Protein AF-A0A3A3F0J6-F1 (afdb_monomer)

Nearest PDB 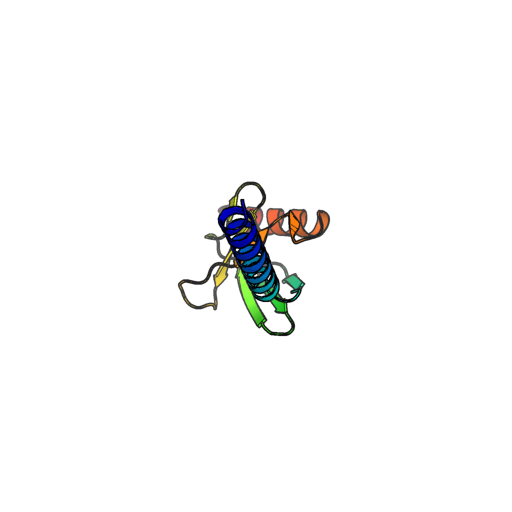structures (foldseek):
  7nhl-assembly1_K  TM=3.417E-01  e=4.012E-01  Staphylococcus aureus subsp. aureus NCTC 8325
  2z1c-assembly1_A  TM=3.445E-01  e=5.140E-01  Thermococcus kodakarensis KOD1
  2eqk-assembly1_A  TM=3.750E-01  e=3.100E+00  Homo sapiens
  3k44-assembly4_D  TM=2.243E-01  e=7.007E-01  Drosophila melanogaster
  8wa1-assembly1_B  TM=3.724E-01  e=6.520E+00  Nicotiana tabacum

Solvent-accessible surface area (backbone atoms only — not comparable to full-atom values): 5984 Å² total; per-residue (Å²): 109,71,69,59,54,51,50,53,51,52,52,52,52,53,49,53,54,51,51,52,54,51,59,70,67,48,77,68,82,59,49,78,47,80,53,94,63,39,39,31,40,41,27,96,90,47,80,45,69,30,34,68,39,62,83,25,48,78,54,96,63,33,37,40,39,35,45,50,86,55,67,97,85,64,69,51,75,48,46,52,88,79,44,58,71,68,59,42,52,51,53,54,50,50,46,54,60,56,54,52,83,130

Mean predicted aligned error: 12.25 Å

Structure (mmCIF, N/CA/C/O backbone):
data_AF-A0A3A3F0J6-F1
#
_entry.id   AF-A0A3A3F0J6-F1
#
loop_
_atom_site.group_PDB
_atom_site.id
_atom_site.type_symbol
_atom_site.label_atom_id
_atom_site.label_alt_id
_atom_site.label_comp_id
_atom_site.label_asym_id
_atom_site.label_entity_id
_atom_site.label_seq_id
_atom_site.pdbx_PDB_ins_code
_atom_site.Cartn_x
_atom_site.Cartn_y
_atom_site.Cartn_z
_atom_site.occupancy
_atom_site.B_iso_or_equiv
_atom_site.auth_seq_id
_atom_site.auth_comp_id
_atom_site.auth_asym_id
_atom_site.auth_atom_id
_atom_site.pdbx_PDB_model_num
ATOM 1 N N . MET A 1 1 ? 18.286 13.060 -41.940 1.00 64.25 1 MET A N 1
ATOM 2 C CA . MET A 1 1 ? 17.743 11.696 -41.748 1.00 64.25 1 MET A CA 1
ATOM 3 C C . MET A 1 1 ? 18.540 10.847 -40.762 1.00 64.25 1 MET A C 1
ATOM 5 O O . MET A 1 1 ? 17.957 10.462 -39.762 1.00 64.25 1 MET A O 1
ATOM 9 N N . ILE A 1 2 ? 19.838 10.575 -40.970 1.00 79.12 2 ILE A N 1
ATOM 10 C CA . ILE A 1 2 ? 20.610 9.647 -40.105 1.00 79.12 2 ILE A CA 1
ATOM 11 C C . ILE A 1 2 ? 20.654 10.102 -38.631 1.00 79.12 2 ILE A C 1
ATOM 13 O O . ILE A 1 2 ? 20.376 9.311 -37.737 1.00 79.12 2 ILE A O 1
ATOM 17 N N . ALA A 1 3 ? 20.906 11.390 -38.370 1.00 77.31 3 ALA A N 1
ATOM 18 C CA . ALA A 1 3 ? 20.943 11.932 -37.006 1.00 77.31 3 ALA A CA 1
ATOM 19 C C . ALA A 1 3 ? 19.580 11.885 -36.282 1.00 77.31 3 ALA A C 1
ATOM 21 O O . ALA A 1 3 ? 19.527 11.632 -35.083 1.00 77.31 3 ALA A O 1
ATOM 22 N N . GLN A 1 4 ? 18.472 12.079 -37.008 1.00 81.69 4 GLN A N 1
ATOM 23 C CA . GLN A 1 4 ? 17.117 11.966 -36.448 1.00 81.69 4 GLN A CA 1
ATOM 24 C C . GLN A 1 4 ? 16.775 10.511 -36.113 1.00 81.69 4 GLN A C 1
ATOM 26 O O . GLN A 1 4 ? 16.211 10.245 -35.057 1.00 81.69 4 GLN A O 1
ATOM 31 N N . LEU A 1 5 ? 17.174 9.568 -36.974 1.00 81.62 5 LEU A N 1
ATOM 32 C CA . LEU A 1 5 ? 16.993 8.139 -36.725 1.00 81.62 5 LEU A CA 1
ATOM 33 C C . LEU A 1 5 ? 17.770 7.690 -35.476 1.00 81.62 5 LEU A C 1
ATOM 35 O O . LEU A 1 5 ? 17.236 6.966 -34.637 1.00 81.62 5 LEU A O 1
ATOM 39 N N . LEU A 1 6 ? 19.009 8.177 -35.328 1.00 84.38 6 LEU A N 1
ATOM 40 C CA . LEU A 1 6 ? 19.862 7.896 -34.173 1.00 84.38 6 LEU A CA 1
ATOM 41 C C . LEU A 1 6 ? 19.275 8.478 -32.878 1.00 84.38 6 LEU A C 1
ATOM 43 O O . LEU A 1 6 ? 19.235 7.792 -31.861 1.00 84.38 6 LEU A O 1
ATOM 47 N N . ALA A 1 7 ? 18.761 9.710 -32.922 1.00 84.19 7 ALA A N 1
ATOM 48 C CA . ALA A 1 7 ? 18.115 10.339 -31.773 1.00 84.19 7 ALA A CA 1
ATOM 49 C C . ALA A 1 7 ? 16.862 9.567 -31.320 1.00 84.19 7 ALA A C 1
ATOM 51 O O . ALA A 1 7 ? 16.708 9.298 -30.129 1.00 84.19 7 ALA A O 1
ATOM 52 N N . CYS A 1 8 ? 16.006 9.138 -32.255 1.00 85.88 8 CYS A N 1
ATOM 53 C CA . CYS A 1 8 ? 14.828 8.327 -31.936 1.00 85.88 8 CYS A CA 1
ATOM 54 C C . CYS A 1 8 ? 15.198 6.976 -31.304 1.00 85.88 8 CYS A C 1
ATOM 56 O O . CYS A 1 8 ? 14.560 6.559 -30.336 1.00 85.88 8 CYS A O 1
ATOM 58 N N . LEU A 1 9 ? 16.247 6.317 -31.809 1.00 87.38 9 LEU A N 1
ATOM 59 C CA . LEU A 1 9 ? 16.773 5.076 -31.231 1.00 87.38 9 LEU A CA 1
ATOM 60 C C . LEU A 1 9 ? 17.286 5.288 -29.802 1.00 87.38 9 LEU A C 1
ATOM 62 O O . LEU A 1 9 ? 16.928 4.522 -28.909 1.00 87.38 9 LEU A O 1
ATOM 66 N N . CYS A 1 10 ? 18.052 6.353 -29.555 1.00 86.31 10 CYS A N 1
ATOM 67 C CA . CYS A 1 10 ? 1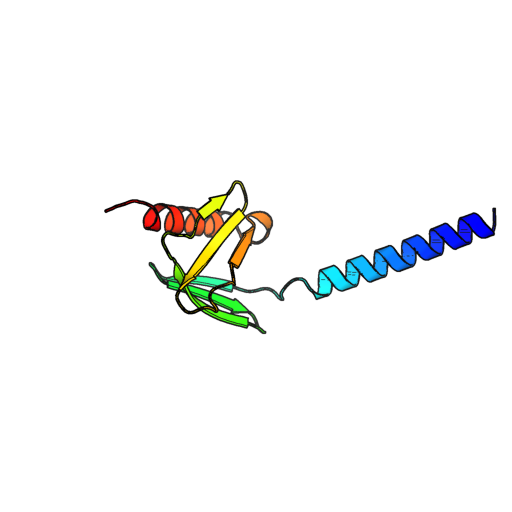8.529 6.688 -28.213 1.00 86.31 10 CYS A CA 1
ATOM 68 C C . CYS A 1 10 ? 17.372 6.951 -27.236 1.00 86.31 10 CYS A C 1
ATOM 70 O O . CYS A 1 10 ? 17.386 6.437 -26.117 1.00 86.31 10 CYS A O 1
ATOM 72 N N . CYS A 1 11 ? 16.339 7.689 -27.655 1.00 87.56 11 CYS A N 1
ATOM 73 C CA . CYS A 1 11 ? 15.156 7.934 -26.828 1.00 87.56 11 CYS A CA 1
ATOM 74 C C . CYS A 1 11 ? 14.398 6.641 -26.496 1.00 87.56 11 CYS A C 1
ATOM 76 O O . CYS A 1 11 ? 14.007 6.448 -25.346 1.00 87.56 11 CYS A O 1
ATOM 78 N N . LEU A 1 12 ? 14.231 5.738 -27.468 1.00 87.31 12 LEU A N 1
ATOM 79 C CA . LEU A 1 12 ? 13.606 4.430 -27.246 1.00 87.31 12 LEU A CA 1
ATOM 80 C C . LEU A 1 12 ? 14.392 3.587 -26.239 1.00 87.31 12 LEU A C 1
ATOM 82 O O . LEU A 1 12 ? 13.800 3.006 -25.332 1.00 87.31 12 LEU A O 1
ATOM 86 N N . ILE A 1 13 ? 15.721 3.560 -26.351 1.00 88.62 13 ILE A N 1
ATOM 87 C CA . ILE A 1 13 ? 16.582 2.813 -25.425 1.00 88.62 13 ILE A CA 1
ATOM 88 C C . ILE A 1 13 ? 16.443 3.363 -24.000 1.00 88.62 13 ILE A C 1
ATOM 90 O O . ILE A 1 13 ? 16.228 2.593 -23.063 1.00 88.62 13 ILE A O 1
ATOM 94 N N . ILE A 1 14 ? 16.496 4.687 -23.826 1.00 86.69 14 ILE A N 1
ATOM 95 C CA . ILE A 1 14 ? 16.340 5.326 -22.510 1.00 86.69 14 ILE A CA 1
ATOM 96 C C . ILE A 1 14 ? 14.946 5.050 -21.932 1.00 86.69 14 ILE A C 1
ATOM 98 O O . ILE A 1 14 ? 14.828 4.730 -20.746 1.00 86.69 14 ILE A O 1
ATOM 102 N N . ALA A 1 15 ? 13.897 5.118 -22.755 1.00 85.38 15 ALA A N 1
ATOM 103 C CA . ALA A 1 15 ? 12.531 4.814 -22.337 1.00 85.38 15 ALA A CA 1
ATOM 104 C C . ALA A 1 15 ? 12.390 3.364 -21.847 1.00 85.38 15 ALA A C 1
ATOM 106 O O . ALA A 1 15 ? 11.843 3.130 -20.770 1.00 85.38 15 ALA A O 1
ATOM 107 N N . VAL A 1 16 ? 12.947 2.395 -22.581 1.00 86.12 16 VAL A N 1
ATOM 108 C CA . VAL A 1 16 ? 12.915 0.972 -22.205 1.00 86.12 16 VAL A CA 1
ATOM 109 C C . VAL A 1 16 ? 13.688 0.714 -20.909 1.00 86.12 16 VAL A C 1
ATOM 111 O O . VAL A 1 16 ? 13.197 -0.004 -20.037 1.00 86.12 16 VAL A O 1
ATOM 114 N N . ILE A 1 17 ? 14.871 1.314 -20.743 1.00 85.19 17 ILE A N 1
ATOM 115 C CA . ILE A 1 17 ? 15.670 1.175 -19.514 1.00 85.19 17 ILE A CA 1
ATOM 116 C C . ILE A 1 17 ? 14.918 1.764 -18.316 1.00 85.19 17 ILE A C 1
ATOM 118 O O . ILE A 1 17 ? 14.851 1.140 -17.256 1.00 85.19 17 ILE A O 1
ATOM 122 N N . SER A 1 18 ? 14.313 2.939 -18.493 1.00 78.06 18 SER A N 1
ATOM 123 C CA . SER A 1 18 ? 13.553 3.621 -17.442 1.00 78.06 18 SER A CA 1
ATOM 124 C C . SER A 1 18 ? 12.322 2.811 -17.039 1.00 78.06 18 SER A C 1
ATOM 126 O O . SER A 1 18 ? 12.075 2.615 -15.851 1.00 78.06 18 SER A O 1
ATOM 128 N N . PHE A 1 19 ? 11.601 2.258 -18.017 1.00 77.56 19 PHE A N 1
ATOM 129 C CA . PHE A 1 19 ? 10.445 1.398 -17.779 1.00 77.56 19 PHE A CA 1
ATOM 130 C C . PHE A 1 19 ? 10.821 0.123 -17.015 1.00 77.56 19 PHE A C 1
ATOM 132 O O . PHE A 1 19 ? 10.173 -0.216 -16.026 1.00 77.56 19 PHE A O 1
ATOM 139 N N . LYS A 1 20 ? 11.917 -0.544 -17.403 1.00 74.69 20 LYS A N 1
ATOM 140 C CA . LYS A 1 20 ? 12.421 -1.725 -16.685 1.00 74.69 20 LYS A CA 1
ATOM 141 C C . LYS A 1 20 ? 12.826 -1.405 -15.249 1.00 74.69 20 LYS A C 1
ATOM 143 O O . LYS A 1 20 ? 12.498 -2.166 -14.345 1.00 74.69 20 LYS A O 1
ATOM 148 N N . LYS A 1 21 ? 13.496 -0.272 -15.025 1.00 71.56 21 LYS A N 1
ATOM 149 C CA . LYS A 1 21 ? 13.917 0.155 -13.684 1.00 71.56 21 LYS A CA 1
ATOM 150 C C . LYS A 1 21 ? 12.717 0.452 -12.780 1.00 71.56 21 LYS A C 1
ATOM 152 O O . LYS A 1 21 ? 12.734 0.090 -11.607 1.00 71.56 21 LYS A O 1
ATOM 157 N N . VAL A 1 22 ? 11.663 1.057 -13.333 1.00 66.25 22 VAL A N 1
ATOM 158 C CA . VAL A 1 22 ? 10.394 1.293 -12.626 1.00 66.25 22 VAL A CA 1
ATOM 159 C C . VAL A 1 22 ? 9.676 -0.022 -12.323 1.00 66.25 22 VAL A C 1
ATOM 161 O O . VAL A 1 22 ? 9.231 -0.199 -11.196 1.00 66.25 22 VAL A O 1
ATOM 164 N N . GLN A 1 23 ? 9.619 -0.967 -13.269 1.00 64.19 23 GLN A N 1
ATOM 165 C CA . GLN A 1 23 ? 9.058 -2.302 -13.020 1.00 64.19 23 GLN A CA 1
ATOM 166 C C . GLN A 1 23 ? 9.810 -3.060 -11.921 1.00 64.19 23 GLN A C 1
ATOM 168 O O . GLN A 1 23 ? 9.172 -3.672 -11.077 1.00 64.19 23 GLN A O 1
ATOM 173 N N . GLN A 1 24 ? 11.144 -2.993 -11.896 1.00 61.06 24 GLN A N 1
ATOM 174 C CA . GLN A 1 24 ? 11.959 -3.621 -10.846 1.00 61.06 24 GLN A CA 1
ATOM 175 C C . GLN A 1 24 ? 11.841 -2.929 -9.485 1.00 61.06 24 GLN A C 1
ATOM 177 O O . GLN A 1 24 ? 12.081 -3.554 -8.460 1.00 61.06 24 GLN A O 1
ATOM 182 N N . SER A 1 25 ? 11.495 -1.641 -9.472 1.00 57.00 25 SER A N 1
ATOM 183 C CA . SER A 1 25 ? 11.274 -0.879 -8.238 1.00 57.00 25 SER A CA 1
ATOM 184 C C . SER A 1 25 ? 9.837 -1.006 -7.726 1.00 57.00 25 SER A C 1
ATOM 186 O O . SER A 1 25 ? 9.528 -0.481 -6.657 1.00 57.00 25 SER A O 1
ATOM 188 N N . GLN A 1 26 ? 8.945 -1.662 -8.478 1.00 52.69 26 GLN A N 1
ATOM 189 C CA . GLN A 1 26 ? 7.637 -2.020 -7.950 1.00 52.69 26 GLN A CA 1
ATOM 190 C C . GLN A 1 26 ? 7.833 -3.142 -6.930 1.00 52.69 26 GLN A C 1
ATOM 192 O O . GLN A 1 26 ? 8.524 -4.113 -7.239 1.00 52.69 26 GLN A O 1
ATOM 197 N N . PRO A 1 27 ? 7.278 -3.007 -5.715 1.00 52.50 27 PRO A N 1
ATOM 198 C CA . PRO A 1 27 ? 7.494 -3.989 -4.666 1.00 52.50 27 PRO A CA 1
ATOM 199 C C . PRO A 1 27 ? 7.063 -5.379 -5.144 1.00 52.50 27 PRO A C 1
ATOM 201 O O . PRO A 1 27 ? 5.988 -5.539 -5.731 1.00 52.50 27 PRO A O 1
ATOM 204 N N . GLU A 1 28 ? 7.917 -6.375 -4.894 1.00 57.12 28 GLU A N 1
ATOM 205 C CA . GLU A 1 28 ? 7.584 -7.784 -5.088 1.00 57.12 28 GLU A CA 1
ATOM 206 C C . GLU A 1 28 ? 6.284 -8.096 -4.350 1.00 57.12 28 GLU A C 1
ATOM 208 O O . GLU A 1 28 ? 6.084 -7.678 -3.204 1.00 57.12 28 GLU A O 1
ATOM 213 N N . LYS A 1 29 ? 5.389 -8.786 -5.066 1.00 59.81 29 LYS A N 1
ATOM 214 C CA . LYS A 1 29 ? 4.045 -9.195 -4.644 1.00 59.81 29 LYS A CA 1
ATOM 215 C C . LYS A 1 29 ? 3.978 -9.403 -3.126 1.00 59.81 29 LYS A C 1
ATOM 217 O O . LYS A 1 29 ? 4.609 -10.304 -2.590 1.00 59.81 29 LYS A O 1
ATOM 222 N N . GLY A 1 30 ? 3.215 -8.553 -2.446 1.00 61.41 30 GLY A N 1
ATOM 223 C CA . GLY A 1 30 ? 2.964 -8.658 -1.013 1.00 61.41 30 GLY A CA 1
ATOM 224 C C . GLY A 1 30 ? 1.519 -9.049 -0.740 1.00 61.41 30 GLY A C 1
ATOM 225 O O . GLY A 1 30 ? 0.612 -8.677 -1.484 1.00 61.41 30 GLY A O 1
ATOM 226 N N . VAL A 1 31 ? 1.300 -9.788 0.338 1.00 61.56 31 VAL A N 1
ATOM 227 C CA . VAL A 1 31 ? -0.017 -10.135 0.864 1.00 61.56 31 VAL A CA 1
ATOM 228 C C . VAL A 1 31 ? -0.360 -9.167 1.989 1.00 61.56 31 VAL A C 1
ATOM 230 O O . VAL A 1 31 ? 0.399 -9.002 2.944 1.00 61.56 31 VAL A O 1
ATOM 233 N N . VAL A 1 32 ? -1.526 -8.535 1.888 1.00 65.62 32 VAL A N 1
ATOM 234 C CA . VAL A 1 32 ? -2.113 -7.760 2.985 1.00 65.62 32 VAL A CA 1
ATOM 235 C C . VAL A 1 32 ? -3.046 -8.685 3.755 1.00 65.62 32 VAL A C 1
ATOM 237 O O . VAL A 1 32 ? -4.080 -9.105 3.243 1.00 65.62 32 VAL A O 1
ATOM 240 N N . ILE A 1 33 ? -2.673 -9.007 4.984 1.00 66.88 33 ILE A N 1
ATOM 241 C CA . ILE A 1 33 ? -3.475 -9.761 5.940 1.00 66.88 33 ILE A CA 1
ATOM 242 C C . ILE A 1 33 ? -4.182 -8.745 6.835 1.00 66.88 33 ILE A C 1
ATOM 244 O O . ILE A 1 33 ? -3.544 -7.910 7.480 1.00 66.88 33 ILE A O 1
ATOM 248 N N . LEU A 1 34 ? -5.510 -8.804 6.841 1.00 63.03 34 LEU A N 1
ATOM 249 C CA . LEU A 1 34 ? -6.360 -7.932 7.640 1.00 63.03 34 LEU A CA 1
ATOM 250 C C . LEU A 1 34 ? -6.937 -8.736 8.809 1.00 63.03 34 LEU A C 1
ATOM 252 O O . LEU A 1 34 ? -7.770 -9.616 8.593 1.00 63.03 34 LEU A O 1
ATOM 256 N N . GLU A 1 35 ? -6.512 -8.435 10.032 1.00 65.12 35 GLU A N 1
ATOM 257 C CA . GLU A 1 35 ? -7.005 -9.064 11.260 1.00 65.12 35 GLU A CA 1
ATOM 258 C C . GLU A 1 35 ? -7.723 -8.021 12.117 1.00 65.12 35 GLU A C 1
ATOM 260 O O . GLU A 1 35 ? -7.104 -7.337 12.918 1.00 65.12 35 GLU A O 1
ATOM 265 N N . GLN A 1 36 ? -9.045 -7.895 11.953 1.00 65.50 36 GLN A N 1
ATOM 266 C CA . GLN A 1 36 ? -9.913 -6.972 12.708 1.00 65.50 36 GLN A CA 1
ATOM 267 C C . GLN A 1 36 ? -9.419 -5.507 12.723 1.00 65.50 36 GLN A C 1
ATOM 269 O O . GLN A 1 36 ? -9.837 -4.721 11.874 1.00 65.50 36 GLN A O 1
ATOM 274 N N . THR A 1 37 ? -8.565 -5.141 13.682 1.00 61.59 37 THR A N 1
ATOM 275 C CA . THR A 1 37 ? -7.945 -3.813 13.862 1.00 61.59 37 THR A CA 1
ATOM 276 C C . THR A 1 37 ? -6.473 -3.750 13.441 1.00 61.59 37 THR A C 1
ATOM 278 O O . THR A 1 37 ? -5.935 -2.658 13.228 1.00 61.59 37 THR A O 1
ATOM 281 N N . ASP A 1 38 ? -5.828 -4.906 13.307 1.00 64.00 38 ASP A N 1
ATOM 282 C CA . ASP A 1 38 ? -4.437 -5.061 12.910 1.00 64.00 38 ASP A CA 1
ATOM 283 C C . ASP A 1 38 ? -4.327 -5.323 11.405 1.00 64.00 38 ASP A C 1
ATOM 285 O O . ASP A 1 38 ? -5.078 -6.089 10.797 1.00 64.00 38 ASP A O 1
ATOM 289 N N . LEU A 1 39 ? -3.360 -4.660 10.784 1.00 70.50 39 LEU A N 1
ATOM 290 C CA . LEU A 1 39 ? -3.014 -4.827 9.386 1.00 70.50 39 LEU A CA 1
ATOM 291 C C . LEU A 1 39 ? -1.569 -5.293 9.287 1.00 70.50 39 LEU A C 1
ATOM 293 O O . LEU A 1 39 ? -0.645 -4.631 9.768 1.00 70.50 39 LEU A O 1
ATOM 297 N N . ARG A 1 40 ? -1.377 -6.434 8.629 1.00 69.62 40 ARG A N 1
ATOM 298 C CA . ARG A 1 40 ? -0.061 -6.980 8.332 1.00 69.62 40 ARG A CA 1
ATOM 299 C C . ARG A 1 40 ? 0.160 -7.013 6.827 1.00 69.62 40 ARG A C 1
ATOM 301 O O . ARG A 1 40 ? -0.556 -7.691 6.108 1.00 69.62 40 ARG A O 1
ATOM 308 N N . PHE A 1 41 ? 1.158 -6.294 6.341 1.00 70.88 41 PHE A N 1
ATOM 309 C CA . PHE A 1 41 ? 1.669 -6.433 4.985 1.00 70.88 41 PHE A CA 1
ATOM 310 C C . PHE A 1 41 ? 2.893 -7.350 5.010 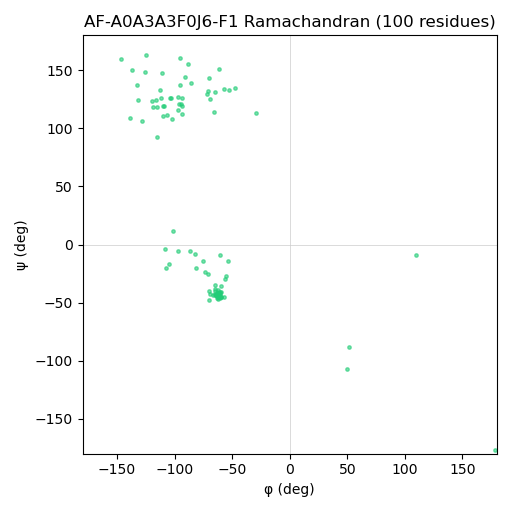1.00 70.88 41 PHE A C 1
ATOM 312 O O . PHE A 1 41 ? 3.899 -7.022 5.627 1.00 70.88 41 PHE A O 1
ATOM 319 N N . ALA A 1 42 ? 2.807 -8.506 4.363 1.00 66.44 42 ALA A N 1
ATOM 320 C CA . ALA A 1 42 ? 3.900 -9.462 4.256 1.00 66.44 42 ALA A CA 1
ATOM 321 C C . ALA A 1 42 ? 4.271 -9.665 2.783 1.00 66.44 42 ALA A C 1
ATOM 323 O O . ALA A 1 42 ? 3.464 -10.122 1.984 1.00 66.44 42 ALA A O 1
ATOM 324 N N . SER A 1 43 ? 5.499 -9.327 2.432 1.00 67.81 43 SER A N 1
ATOM 325 C CA . SER A 1 43 ? 6.168 -9.574 1.157 1.00 67.81 43 SER A CA 1
ATOM 326 C C . SER A 1 43 ? 7.474 -10.314 1.452 1.00 67.81 43 SER A C 1
ATOM 328 O O . SER A 1 43 ? 7.954 -10.292 2.590 1.00 67.81 43 SER A O 1
ATOM 330 N N . ASP A 1 44 ? 8.068 -10.932 0.434 1.00 60.09 44 ASP A N 1
ATOM 331 C CA . ASP A 1 44 ? 9.340 -11.660 0.535 1.00 60.09 44 ASP A CA 1
ATOM 332 C C . ASP A 1 44 ? 10.476 -10.790 1.100 1.00 60.09 44 ASP A C 1
ATOM 334 O O . ASP A 1 44 ? 11.389 -11.284 1.760 1.00 60.09 44 ASP A O 1
ATOM 338 N N . THR A 1 45 ? 10.391 -9.474 0.899 1.00 58.81 45 THR A N 1
ATOM 339 C CA . THR A 1 45 ? 11.389 -8.497 1.357 1.00 58.81 45 THR A CA 1
ATOM 340 C C . THR A 1 45 ? 10.925 -7.649 2.539 1.00 58.81 45 THR A C 1
ATOM 342 O O . THR A 1 45 ? 11.745 -7.049 3.235 1.00 58.81 45 THR A O 1
ATOM 345 N N . ILE A 1 46 ? 9.615 -7.563 2.771 1.00 62.59 46 ILE A N 1
ATOM 346 C CA . ILE A 1 46 ? 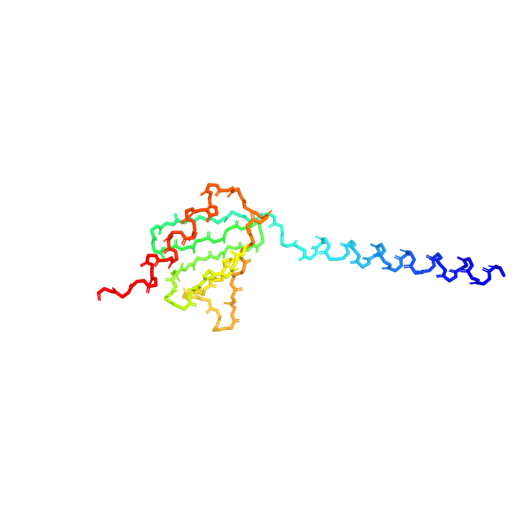9.013 -6.574 3.664 1.00 62.59 46 ILE A CA 1
ATOM 347 C C . ILE A 1 46 ? 7.906 -7.242 4.478 1.00 62.59 46 ILE A C 1
ATOM 349 O O . ILE A 1 46 ? 6.828 -7.515 3.963 1.00 62.59 46 ILE A O 1
ATOM 353 N N . ASN A 1 47 ? 8.137 -7.448 5.773 1.00 64.69 47 ASN A N 1
ATOM 354 C CA . ASN A 1 47 ? 7.095 -7.850 6.714 1.00 64.69 47 ASN A CA 1
ATOM 355 C C . ASN A 1 47 ? 6.799 -6.684 7.659 1.00 64.69 47 ASN A C 1
ATOM 357 O O . ASN A 1 47 ? 7.672 -6.195 8.372 1.00 64.69 47 ASN A O 1
ATOM 361 N N . MET A 1 48 ? 5.562 -6.222 7.627 1.00 68.06 48 MET A N 1
ATOM 362 C CA . MET A 1 48 ? 5.079 -5.012 8.264 1.00 68.06 48 MET A CA 1
ATOM 363 C C . MET A 1 48 ? 3.798 -5.349 9.017 1.00 68.06 48 MET A C 1
ATOM 365 O O . MET A 1 48 ? 2.864 -5.837 8.402 1.00 68.06 48 MET A O 1
ATOM 369 N N . GLN A 1 49 ? 3.717 -5.082 10.318 1.00 66.62 49 GLN A N 1
ATOM 370 C CA . GLN A 1 49 ? 2.504 -5.283 11.112 1.00 66.62 49 GLN A CA 1
ATOM 371 C C . GLN A 1 49 ? 2.218 -4.050 11.965 1.00 66.62 49 GLN A C 1
ATOM 373 O O . GLN A 1 49 ? 3.135 -3.492 12.566 1.00 66.62 49 GLN A O 1
ATOM 378 N N . GLY A 1 50 ? 0.957 -3.631 12.033 1.00 66.31 50 GLY A N 1
ATOM 379 C CA . GLY A 1 50 ? 0.516 -2.643 13.012 1.00 66.31 50 GLY A CA 1
ATOM 380 C C . GLY A 1 50 ? -0.957 -2.276 12.878 1.00 66.31 50 GLY A C 1
ATOM 381 O O . GLY A 1 50 ? -1.673 -2.820 12.043 1.00 66.31 50 GLY A O 1
ATOM 382 N N . GLN A 1 51 ? -1.412 -1.332 13.696 1.00 67.75 51 GLN A N 1
ATOM 383 C CA . GLN A 1 51 ? -2.835 -0.990 13.782 1.00 67.75 51 GLN A CA 1
ATOM 384 C C . GLN A 1 51 ? -3.265 0.038 12.744 1.00 67.75 51 GLN A C 1
ATOM 386 O O . GLN A 1 51 ? -2.574 1.039 12.521 1.00 67.75 51 GLN A O 1
ATOM 391 N N . ILE A 1 52 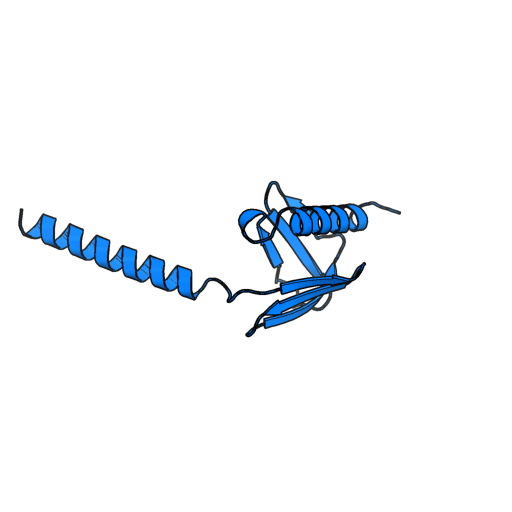? -4.450 -0.171 12.165 1.00 72.19 52 ILE A N 1
ATOM 392 C CA . ILE A 1 52 ? -5.117 0.835 11.335 1.00 72.19 52 ILE A CA 1
ATOM 393 C C . ILE A 1 52 ? -5.490 2.007 12.240 1.00 72.19 52 ILE A C 1
ATOM 395 O O . ILE A 1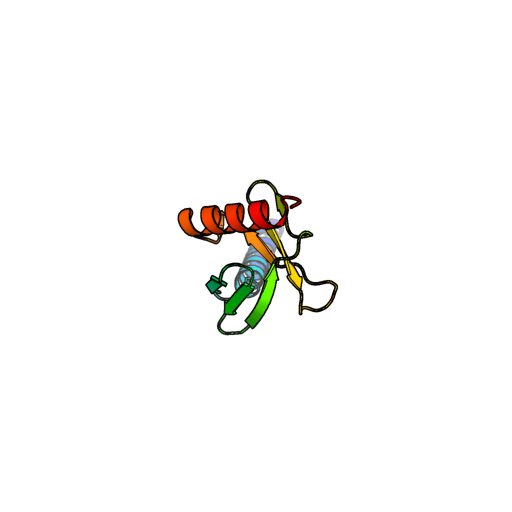 52 ? -6.324 1.885 13.132 1.00 72.19 52 ILE A O 1
ATOM 399 N N . THR A 1 53 ? -4.875 3.165 12.016 1.00 71.56 53 THR A N 1
ATOM 400 C CA . THR A 1 53 ? -5.222 4.371 12.780 1.00 71.56 53 THR A CA 1
ATOM 401 C C . THR A 1 53 ? -6.365 5.135 12.119 1.00 71.56 53 THR A C 1
ATOM 403 O O . THR A 1 53 ? -6.500 5.101 10.895 1.00 71.56 53 THR A O 1
ATOM 406 N N . ALA A 1 54 ? -7.111 5.927 12.898 1.00 72.19 54 ALA A N 1
ATOM 407 C CA . ALA A 1 54 ? -8.176 6.818 12.410 1.00 72.19 54 ALA A CA 1
ATOM 408 C C . ALA A 1 54 ? -7.705 7.900 11.410 1.00 72.19 54 ALA A C 1
ATOM 410 O O . ALA A 1 54 ? -8.519 8.577 10.792 1.00 72.19 54 ALA A O 1
ATOM 411 N N . LYS A 1 55 ? -6.387 8.065 11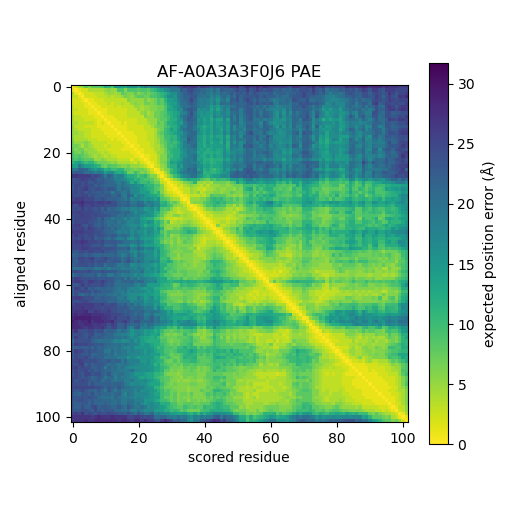.219 1.00 74.81 55 LYS A N 1
ATOM 412 C CA . LYS A 1 55 ? -5.816 8.919 10.162 1.00 74.81 55 LYS A CA 1
ATOM 413 C C . LYS A 1 55 ? -5.745 8.224 8.796 1.00 74.81 55 LYS A C 1
ATOM 415 O O . LYS A 1 55 ? -5.382 8.870 7.818 1.00 74.81 55 LYS A O 1
ATOM 420 N N . SER A 1 56 ? -6.024 6.924 8.732 1.00 74.62 56 SER A N 1
ATOM 421 C CA . SER A 1 56 ? -6.148 6.184 7.474 1.00 74.62 56 SER A CA 1
ATOM 422 C C . SER A 1 56 ? -7.415 6.629 6.755 1.00 74.62 56 SER A C 1
ATOM 424 O O . SER A 1 56 ? -8.418 6.894 7.413 1.00 74.62 56 SER A O 1
ATOM 426 N N . TYR A 1 57 ? -7.389 6.722 5.428 1.00 76.69 57 TYR A N 1
ATOM 427 C CA . TYR A 1 57 ? -8.526 7.190 4.640 1.00 76.69 57 TYR A CA 1
ATOM 428 C C . TYR A 1 57 ? -8.622 6.502 3.283 1.00 76.69 57 TYR A C 1
ATOM 430 O O . TYR A 1 57 ? -7.658 5.951 2.753 1.00 76.69 57 TYR A O 1
ATOM 438 N N . VAL A 1 58 ? -9.822 6.546 2.713 1.00 78.69 58 VAL A N 1
ATOM 439 C CA . VAL A 1 58 ? -10.108 6.040 1.372 1.00 78.69 58 VAL A CA 1
ATOM 440 C C . VAL A 1 58 ? -10.222 7.234 0.435 1.00 78.69 58 VAL A C 1
ATOM 442 O O . VAL A 1 58 ? -11.003 8.147 0.694 1.00 78.69 58 VAL A O 1
ATOM 445 N N . PHE A 1 59 ? -9.461 7.228 -0.656 1.00 77.25 59 PHE A N 1
ATOM 446 C CA . PHE A 1 59 ? -9.484 8.281 -1.664 1.00 77.25 59 PHE A CA 1
ATOM 447 C C . PHE A 1 59 ? -9.677 7.688 -3.058 1.00 77.25 59 PHE A C 1
ATOM 449 O O . PHE A 1 59 ? -8.763 7.099 -3.635 1.00 77.25 59 PHE A O 1
ATOM 456 N N . ALA A 1 60 ? -10.880 7.865 -3.609 1.00 77.62 60 ALA A N 1
ATOM 457 C CA . ALA A 1 60 ? -11.284 7.320 -4.903 1.00 77.62 60 ALA A CA 1
ATOM 458 C C . ALA A 1 60 ? -10.980 5.809 -5.027 1.00 77.62 60 ALA A C 1
ATOM 460 O O . ALA A 1 60 ? -11.646 4.988 -4.390 1.00 77.62 60 ALA A O 1
ATOM 461 N N . ASN A 1 61 ? -9.965 5.459 -5.820 1.00 74.88 61 ASN A N 1
ATOM 462 C CA . ASN A 1 61 ? -9.533 4.086 -6.104 1.00 74.88 61 ASN A CA 1
ATOM 463 C C . ASN A 1 61 ? -8.292 3.664 -5.308 1.00 74.88 61 ASN A C 1
ATOM 465 O O . ASN A 1 61 ? -7.682 2.641 -5.612 1.00 74.88 61 ASN A O 1
ATOM 469 N N . PHE A 1 62 ? -7.903 4.456 -4.315 1.00 73.00 62 PHE A N 1
ATOM 470 C CA . PHE A 1 62 ? -6.770 4.172 -3.457 1.00 73.00 62 PHE A CA 1
ATOM 471 C C . PHE A 1 62 ? -7.194 4.201 -2.001 1.00 73.00 62 PHE A C 1
ATOM 473 O O . PHE A 1 62 ? -8.074 4.948 -1.569 1.00 73.00 62 PHE A O 1
ATOM 480 N N . VAL A 1 63 ? -6.509 3.380 -1.232 1.00 73.81 63 VAL A N 1
ATOM 481 C CA . VAL A 1 63 ? -6.637 3.295 0.203 1.00 73.81 63 VAL A CA 1
ATOM 482 C C . VAL A 1 63 ? -5.306 3.710 0.806 1.00 73.81 63 VAL A C 1
ATOM 484 O O . VAL A 1 63 ? -4.265 3.146 0.474 1.00 73.81 63 VAL A O 1
ATOM 487 N N . VAL A 1 64 ? -5.348 4.702 1.687 1.00 74.38 64 VAL A N 1
ATOM 488 C CA . VAL A 1 64 ? -4.178 5.263 2.351 1.00 74.38 64 VAL A CA 1
ATOM 489 C C . VAL A 1 64 ? -4.216 4.860 3.818 1.00 74.38 64 VAL A C 1
ATOM 491 O O . VAL A 1 64 ? -5.061 5.312 4.589 1.00 74.38 64 VAL A O 1
ATOM 494 N N . LEU A 1 65 ? -3.295 3.988 4.206 1.00 74.38 65 LEU A N 1
ATOM 495 C CA . LEU A 1 65 ? -3.192 3.438 5.548 1.00 74.38 65 LEU A CA 1
ATOM 496 C C . LEU A 1 65 ? -2.060 4.117 6.305 1.00 74.38 65 LEU A C 1
ATOM 498 O O . LEU A 1 65 ? -0.902 4.108 5.878 1.00 74.38 65 LEU A O 1
ATOM 502 N N . ARG A 1 66 ? -2.396 4.652 7.479 1.00 70.69 66 ARG A N 1
ATOM 503 C CA . ARG A 1 66 ? -1.407 5.036 8.478 1.00 70.69 66 ARG A CA 1
ATOM 504 C C . ARG A 1 66 ? -1.385 3.961 9.549 1.00 70.69 66 ARG A C 1
ATOM 506 O O . ARG A 1 66 ? -2.318 3.858 10.349 1.00 70.69 66 ARG A O 1
ATOM 513 N N . ILE A 1 67 ? -0.307 3.192 9.550 1.00 68.69 67 ILE A N 1
ATOM 514 C CA . ILE A 1 67 ? -0.136 2.055 10.442 1.00 68.69 67 ILE A CA 1
ATOM 515 C C . ILE A 1 67 ? 0.641 2.512 11.687 1.00 68.69 67 ILE A C 1
ATOM 517 O O . ILE A 1 67 ? 1.752 3.037 11.576 1.00 68.69 67 ILE A O 1
ATOM 521 N N . ALA A 1 68 ? 0.054 2.365 12.877 1.00 59.94 68 ALA A N 1
ATOM 522 C CA . ALA A 1 68 ? 0.750 2.634 14.139 1.00 59.94 68 ALA A CA 1
ATOM 523 C C . ALA A 1 68 ? 1.804 1.547 14.400 1.00 59.94 68 ALA A C 1
ATOM 525 O O . ALA A 1 68 ? 1.503 0.365 14.269 1.00 59.94 68 ALA A O 1
ATOM 526 N N . GLY A 1 69 ? 3.027 1.951 14.759 1.00 53.41 69 GLY A N 1
ATOM 527 C CA . GLY A 1 69 ? 4.186 1.052 14.896 1.00 53.41 69 GLY A CA 1
ATOM 528 C C . GLY A 1 69 ? 5.254 1.233 13.809 1.00 53.41 69 GLY A C 1
ATOM 529 O O . GLY A 1 69 ? 6.355 0.713 13.947 1.00 53.41 69 GLY A O 1
ATOM 530 N N . PHE A 1 70 ? 4.971 2.029 12.772 1.00 61.84 70 PHE A N 1
ATOM 531 C CA . PHE A 1 70 ? 5.933 2.405 11.730 1.00 61.84 70 PHE A CA 1
ATOM 532 C C . PHE A 1 70 ? 6.607 3.751 12.010 1.00 61.84 70 PHE A C 1
ATOM 534 O O . PHE A 1 70 ? 6.080 4.579 12.759 1.00 61.84 70 PHE A O 1
ATOM 541 N N . TYR A 1 71 ? 7.760 3.995 11.367 1.00 57.31 71 TYR A N 1
ATOM 542 C CA . TYR A 1 71 ? 8.392 5.319 11.336 1.00 57.31 71 TYR A CA 1
ATOM 543 C C . TYR A 1 71 ? 7.351 6.385 10.980 1.00 57.31 71 TYR A C 1
ATOM 545 O O . TYR A 1 71 ? 6.578 6.210 10.039 1.00 57.31 71 TYR A O 1
ATOM 553 N N . GLN A 1 72 ? 7.362 7.497 11.724 1.00 56.16 72 GLN A N 1
ATOM 554 C CA . GLN A 1 72 ? 6.293 8.507 11.776 1.00 56.16 72 GLN A CA 1
ATOM 555 C C . GLN A 1 72 ? 5.859 9.095 10.415 1.00 56.16 72 GLN A C 1
ATOM 557 O O . GLN A 1 72 ? 4.804 9.726 10.340 1.00 56.16 72 GLN A O 1
ATOM 562 N N . SER A 1 73 ? 6.645 8.883 9.358 1.00 58.31 73 SER A N 1
ATOM 563 C CA . SER A 1 73 ? 6.473 9.424 8.010 1.00 58.31 73 SER A CA 1
ATOM 564 C C . SER A 1 73 ? 6.036 8.421 6.932 1.00 58.31 73 SER A C 1
ATOM 566 O O . SER A 1 73 ? 5.812 8.849 5.802 1.00 58.31 73 SER A O 1
ATOM 568 N N . HIS A 1 74 ? 5.906 7.120 7.221 1.00 63.53 74 HIS A N 1
ATOM 569 C CA . HIS A 1 74 ? 5.588 6.130 6.182 1.00 63.53 74 HIS A CA 1
ATOM 570 C C . HIS A 1 74 ? 4.082 5.864 6.085 1.00 63.53 74 HIS A C 1
ATOM 572 O O . HIS A 1 74 ? 3.422 5.530 7.069 1.00 63.53 74 HIS A O 1
ATOM 578 N N . TRP A 1 75 ? 3.555 6.011 4.872 1.00 68.44 75 TRP A N 1
ATOM 579 C CA . TRP A 1 75 ? 2.166 5.736 4.519 1.00 68.44 75 TRP A CA 1
ATOM 580 C C . TRP A 1 75 ? 2.136 4.535 3.582 1.00 68.44 75 TRP A C 1
ATOM 582 O O . TRP A 1 75 ? 2.903 4.491 2.620 1.00 68.44 75 TRP A O 1
ATOM 592 N N . LEU A 1 76 ? 1.249 3.577 3.842 1.00 73.31 76 LEU A N 1
ATOM 593 C CA . LEU A 1 76 ? 1.019 2.468 2.924 1.00 73.31 76 LEU A CA 1
ATOM 594 C C . LEU A 1 76 ? -0.148 2.836 2.007 1.00 73.31 76 LEU A C 1
ATOM 596 O O . LEU A 1 76 ? -1.257 3.083 2.479 1.00 73.31 76 LEU A O 1
ATOM 600 N N . ILE A 1 77 ? 0.107 2.893 0.702 1.00 71.69 77 ILE A N 1
ATOM 601 C CA . ILE A 1 77 ? -0.905 3.220 -0.305 1.00 71.69 77 ILE A CA 1
ATOM 602 C C . ILE A 1 77 ? -1.210 1.955 -1.099 1.00 71.69 77 ILE A C 1
ATOM 604 O O . ILE A 1 77 ? -0.330 1.403 -1.755 1.00 71.69 77 ILE A O 1
ATOM 608 N N . ILE A 1 78 ? -2.462 1.510 -1.046 1.00 73.50 78 ILE A N 1
ATOM 609 C CA . ILE A 1 78 ? -2.947 0.330 -1.763 1.00 73.50 78 ILE A CA 1
ATOM 610 C C . ILE A 1 78 ? -3.925 0.790 -2.841 1.00 73.50 78 ILE A C 1
ATOM 612 O O . ILE A 1 78 ? -4.893 1.493 -2.555 1.00 73.50 78 ILE A O 1
ATOM 616 N N . SER A 1 79 ? -3.680 0.391 -4.087 1.00 70.44 79 SER A N 1
ATOM 617 C CA . SER A 1 79 ? -4.562 0.685 -5.220 1.00 70.44 79 SER A CA 1
ATOM 618 C C . SER A 1 79 ? -5.598 -0.419 -5.415 1.00 70.44 79 SER A C 1
ATOM 620 O O . SER A 1 79 ? -5.277 -1.602 -5.296 1.00 70.44 79 SER A O 1
ATOM 622 N N . ALA A 1 80 ? -6.814 -0.054 -5.820 1.00 69.94 80 ALA A N 1
ATOM 623 C CA . ALA A 1 80 ? -7.840 -1.004 -6.251 1.00 69.94 80 ALA A CA 1
ATOM 624 C C . ALA A 1 80 ? -7.363 -1.902 -7.403 1.00 69.94 80 ALA A C 1
ATOM 626 O O . ALA A 1 80 ? -7.777 -3.047 -7.499 1.00 69.94 80 ALA A O 1
ATOM 627 N N . ALA A 1 81 ? -6.455 -1.409 -8.252 1.00 68.62 81 ALA A N 1
ATOM 628 C CA . ALA A 1 81 ? -5.898 -2.187 -9.359 1.00 68.62 81 ALA A CA 1
ATOM 629 C C . ALA A 1 81 ? -4.858 -3.235 -8.916 1.00 68.62 81 ALA A C 1
ATOM 631 O O . ALA A 1 81 ? -4.487 -4.097 -9.707 1.00 68.62 81 ALA A O 1
ATOM 632 N N . SER A 1 82 ? -4.355 -3.144 -7.680 1.00 63.75 82 SER A N 1
ATOM 633 C CA . SER A 1 82 ? -3.315 -4.041 -7.146 1.00 63.75 82 SER A CA 1
ATOM 634 C C . SER A 1 82 ? -3.857 -5.199 -6.306 1.00 63.75 82 SER A C 1
ATOM 636 O O . SER A 1 82 ? -3.084 -6.054 -5.883 1.00 63.75 82 SER A O 1
ATOM 638 N N . VAL A 1 83 ? -5.165 -5.225 -6.047 1.00 69.06 83 VAL A N 1
ATOM 639 C CA . VAL A 1 83 ? -5.817 -6.168 -5.132 1.00 69.06 83 VAL A CA 1
ATOM 640 C C . VAL A 1 83 ? -7.102 -6.674 -5.783 1.00 69.06 83 VAL A C 1
ATOM 642 O O . VAL A 1 83 ? -7.719 -5.959 -6.569 1.00 69.06 83 VAL A O 1
ATOM 645 N N . ASP A 1 84 ? -7.518 -7.901 -5.476 1.00 79.12 84 ASP A N 1
ATOM 646 C CA . ASP A 1 84 ? -8.812 -8.403 -5.932 1.00 79.12 84 ASP A CA 1
ATOM 647 C C . ASP A 1 84 ? -9.975 -7.558 -5.375 1.00 79.12 84 ASP A C 1
ATOM 649 O O . ASP A 1 84 ? -9.904 -6.971 -4.290 1.00 79.12 84 ASP A O 1
ATOM 653 N N . GLU A 1 85 ? -11.071 -7.495 -6.126 1.00 75.25 85 GLU A N 1
ATOM 654 C CA . GLU A 1 85 ? -12.201 -6.609 -5.831 1.00 75.25 85 GLU A CA 1
ATOM 655 C C . GLU A 1 85 ? -12.838 -6.883 -4.455 1.00 75.25 85 GLU A C 1
ATOM 657 O O . GLU A 1 85 ? -13.236 -5.956 -3.740 1.00 75.25 85 GLU A O 1
ATOM 662 N N . VAL A 1 86 ? -12.886 -8.154 -4.041 1.00 78.31 86 VAL A N 1
ATOM 663 C CA . VAL A 1 86 ? -13.477 -8.571 -2.763 1.00 78.31 86 VAL A CA 1
ATOM 664 C C . VAL A 1 86 ? -12.607 -8.107 -1.597 1.00 78.31 86 VAL A C 1
ATOM 666 O O . VAL A 1 86 ? -13.121 -7.513 -0.643 1.00 78.31 86 VAL A O 1
ATOM 669 N N . SER A 1 87 ? -11.297 -8.328 -1.670 1.00 74.44 87 SER A N 1
ATOM 670 C CA . SER A 1 87 ? -10.339 -7.880 -0.659 1.00 74.44 87 SER A CA 1
ATOM 671 C C . SER A 1 87 ? -10.267 -6.356 -0.588 1.00 74.44 87 SER A C 1
ATOM 673 O O . SER A 1 87 ? -10.271 -5.800 0.512 1.00 74.44 87 SER A O 1
ATOM 675 N N . TYR A 1 88 ? -10.306 -5.659 -1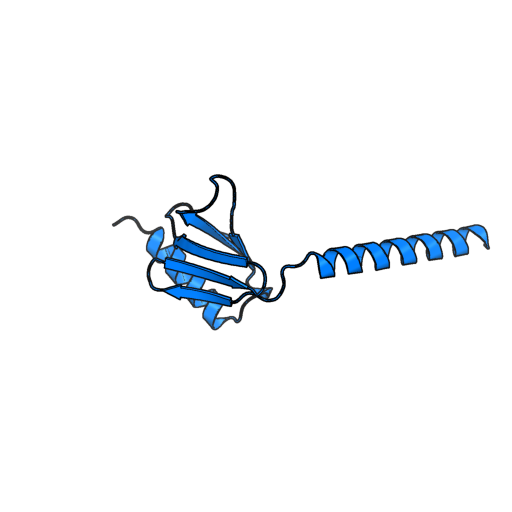.730 1.00 79.56 88 TYR A N 1
ATOM 676 C CA . TYR A 1 88 ? -10.353 -4.195 -1.758 1.00 79.56 88 TYR A CA 1
ATOM 677 C C . TYR A 1 88 ? -11.621 -3.649 -1.080 1.00 79.56 88 TYR A C 1
ATOM 679 O O . TYR A 1 88 ? -11.555 -2.722 -0.268 1.00 79.56 88 TYR A O 1
ATOM 687 N N . SER A 1 89 ? -12.781 -4.262 -1.336 1.00 80.75 89 SER A N 1
ATOM 688 C CA . SER A 1 89 ? -14.048 -3.906 -0.683 1.00 80.75 89 SER A CA 1
ATOM 689 C C . SER A 1 89 ? -14.005 -4.123 0.836 1.00 80.75 89 SER A C 1
ATOM 691 O O . SER A 1 89 ? -14.451 -3.261 1.601 1.00 80.75 89 SER A O 1
ATOM 693 N N . ARG A 1 90 ? -13.411 -5.233 1.300 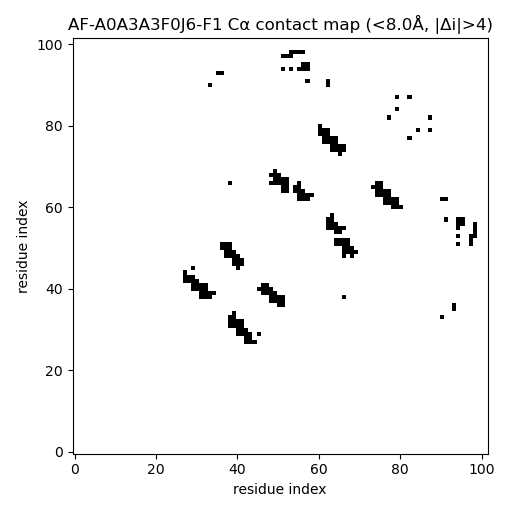1.00 81.00 90 ARG A N 1
ATOM 694 C CA . ARG A 1 90 ? -13.213 -5.515 2.735 1.00 81.00 90 ARG A CA 1
ATOM 695 C C . ARG A 1 90 ? -12.297 -4.488 3.397 1.00 81.00 90 ARG A C 1
ATOM 697 O O . ARG A 1 90 ? -12.654 -3.954 4.445 1.00 81.00 90 ARG A O 1
ATOM 704 N N . LEU A 1 91 ? -11.172 -4.165 2.760 1.00 78.50 91 LEU A N 1
ATOM 705 C CA . LEU A 1 91 ? -10.229 -3.157 3.242 1.00 78.50 91 LEU A CA 1
ATOM 706 C C . LEU A 1 91 ? -10.894 -1.777 3.359 1.00 78.50 91 LEU A C 1
ATOM 708 O O . LEU A 1 91 ? -10.777 -1.110 4.386 1.00 78.50 91 LEU A O 1
ATOM 712 N N . LYS A 1 92 ? -11.658 -1.373 2.337 1.00 81.06 92 LYS A N 1
ATOM 713 C CA . LYS A 1 92 ? -12.422 -0.120 2.342 1.00 81.06 92 LYS A CA 1
ATOM 714 C C . LYS A 1 92 ? -13.396 -0.054 3.522 1.00 81.06 92 LYS A C 1
ATOM 716 O O . LYS A 1 92 ? -13.455 0.966 4.203 1.00 81.06 92 LYS A O 1
ATOM 721 N N . ARG A 1 93 ? -14.139 -1.135 3.786 1.00 81.38 93 ARG A N 1
ATOM 722 C CA . ARG A 1 93 ? -15.084 -1.208 4.915 1.00 81.38 93 ARG A CA 1
ATOM 723 C C . ARG A 1 93 ? -14.382 -1.118 6.267 1.00 81.38 93 ARG A C 1
ATOM 725 O O . ARG A 1 93 ? -14.858 -0.385 7.125 1.00 81.38 93 ARG A O 1
ATOM 732 N N . ALA A 1 94 ? -13.259 -1.815 6.442 1.00 76.75 94 ALA A N 1
ATOM 733 C CA . ALA A 1 94 ? -12.501 -1.788 7.691 1.00 76.75 94 ALA A CA 1
ATOM 734 C C . ALA A 1 94 ? -12.012 -0.373 8.034 1.00 76.75 94 ALA A C 1
ATOM 736 O O . ALA A 1 94 ? -12.127 0.068 9.171 1.00 76.75 94 ALA A O 1
ATOM 737 N N . ILE A 1 95 ? -11.542 0.379 7.038 1.00 78.00 95 ILE A N 1
ATOM 738 C CA . ILE A 1 95 ? -11.077 1.755 7.256 1.00 78.00 95 ILE A CA 1
ATOM 739 C C . ILE A 1 95 ? -12.232 2.689 7.590 1.00 78.00 95 ILE A C 1
ATOM 741 O O . ILE A 1 95 ? -12.107 3.489 8.510 1.00 78.00 95 ILE A O 1
ATOM 745 N N . ILE A 1 96 ? -13.363 2.566 6.889 1.00 80.06 96 ILE A N 1
ATOM 746 C CA . ILE A 1 96 ? -14.561 3.355 7.200 1.00 80.06 96 ILE A CA 1
ATOM 747 C C . ILE A 1 96 ? -15.028 3.072 8.635 1.00 80.06 96 ILE A C 1
ATOM 749 O O . ILE A 1 96 ? -15.365 4.010 9.348 1.00 80.06 96 ILE A O 1
ATOM 753 N N . ALA A 1 97 ? -14.996 1.812 9.081 1.00 79.00 97 ALA A N 1
ATOM 754 C CA . ALA A 1 97 ? -15.369 1.444 10.447 1.00 79.00 97 ALA A CA 1
ATOM 755 C C . ALA A 1 97 ? -14.453 2.086 11.504 1.00 79.00 97 ALA A C 1
ATOM 757 O O . ALA A 1 97 ? -14.940 2.554 12.524 1.00 79.00 97 ALA A O 1
ATOM 758 N N . VAL A 1 98 ? -13.144 2.174 11.246 1.00 71.56 98 VAL A N 1
ATOM 759 C CA . VAL A 1 98 ? -12.177 2.821 12.157 1.00 71.56 98 VAL A CA 1
ATOM 760 C C . VAL A 1 98 ? -12.294 4.355 12.151 1.00 71.56 98 VAL A C 1
ATOM 762 O O . VAL A 1 98 ? -11.892 5.012 13.110 1.00 71.56 98 VAL A O 1
ATOM 765 N N . GLN A 1 99 ? -12.826 4.947 11.079 1.00 70.44 99 GLN A N 1
ATOM 766 C CA . GLN A 1 99 ? -13.065 6.391 10.989 1.00 70.44 99 GLN A CA 1
ATOM 767 C C . GLN A 1 99 ? -14.352 6.847 11.683 1.00 70.44 99 GLN A C 1
ATOM 769 O O . GLN A 1 99 ? -14.488 8.039 11.964 1.00 70.44 99 GLN A O 1
ATOM 774 N N . GLN A 1 100 ? -15.310 5.946 11.917 1.00 65.88 100 GLN A N 1
ATOM 775 C CA . GLN A 1 100 ? -16.555 6.315 12.578 1.00 65.88 100 GLN A CA 1
ATOM 776 C C . GLN A 1 100 ? -16.277 6.654 14.050 1.00 65.88 100 GLN A C 1
ATOM 778 O O . GLN A 1 100 ? -15.666 5.848 14.752 1.00 65.88 100 GLN A O 1
ATOM 783 N N . PRO A 1 101 ? -16.681 7.845 14.528 1.00 54.75 101 PRO A N 1
ATOM 784 C CA . PRO A 1 101 ? -16.614 8.149 15.948 1.00 54.75 101 PRO A CA 1
ATOM 785 C C . PRO A 1 101 ? -17.581 7.220 16.692 1.00 54.75 101 PRO A C 1
ATOM 787 O O . PRO A 1 101 ? -18.728 7.071 16.265 1.00 54.75 101 PRO A O 1
ATOM 790 N N . ASN A 1 102 ? -17.099 6.589 17.768 1.00 53.72 102 ASN A N 1
ATOM 791 C CA . ASN A 1 102 ? -17.960 5.926 18.753 1.00 53.72 102 ASN A CA 1
ATOM 792 C C . ASN A 1 102 ? -18.943 6.920 19.377 1.00 53.72 102 ASN A C 1
ATOM 794 O O . ASN A 1 102 ? -18.522 8.076 19.625 1.00 53.72 102 ASN A O 1
#

Radius of gyration: 19.24 Å; Cα contacts (8 Å, |Δi|>4): 123; chains: 1; bounding box: 39×24×60 Å

Foldseek 3Di:
DVVVVVVVVVVVVVVVVVVVVVVVPPAADWDWDDDLQKIWIDDPVDTDIAGFALPWDDDDQKTWGDGPPDDPPDIDIDGVVSDDVVVSVVSNVSNVVNNDDD

pLDDT: mean 71.28, std 9.18, range [52.5, 88.62]

Sequence (102 aa):
MIAQLLACLCCLIIAVISFKKVQQSQPEKGVVILEQTDLRFASDTINMQGQITAKSYVFANFVVLRIAGFYQSHWLIISAASVDEVSYSRLKRAIIAVQQPN

Organism: NCBI:txid1703256

Secondary structure (DSSP, 8-state):
-HHHHHHHHHHHHHHHHHHHHHHHTSPP-EEEEEETTEEEEEESS-EEEEEE-TT-EEETTEEEE-EETS-TT--EEEEGGGS-HHHHHHHHHHHHHHHS--